Protein AF-A0A9E4XMX6-F1 (afdb_monomer)

Secondary structure (DSSP, 8-state):
--SHHHHHHHHHHHHHHHHTTTT--HHHHHHHHHHHHHHHHHHHHHHHHHHTTS---B-TTSBB--SS--TTEE--S-TTSPPEE---TT---HHHHHSPPPP-

Sequence (104 aa):
MAATVIFEGRSLAEGLAQNGKDRLDTEKARASLDRLYTIYKDISATADEVMQTRCPYKNAQSLCTAKFGCRNQFFTKDPTAPPACAGSDQIDYRDAWDAQPPTL

Radius of gyration: 26.39 Å; Cα contacts (8 Å, |Δi|>4): 57; chains: 1; bounding box: 74×46×48 Å

Foldseek 3Di:
DPPVVVVVVVVVVVVVVVVVVVDPPVVVVVVVVVVVCVVVVVVVVVCVVVVVQAQVDADPVQFGPDPDDHDQWADDPDPPDGTHGPDPPPDDCVCVVVDDDDDD

Solvent-accessible surface area (backbone atoms only — not comparable to full-atom values): 6460 Å² total; per-residue (Å²): 142,72,73,68,66,60,58,57,58,51,51,53,55,49,51,55,56,51,56,74,55,70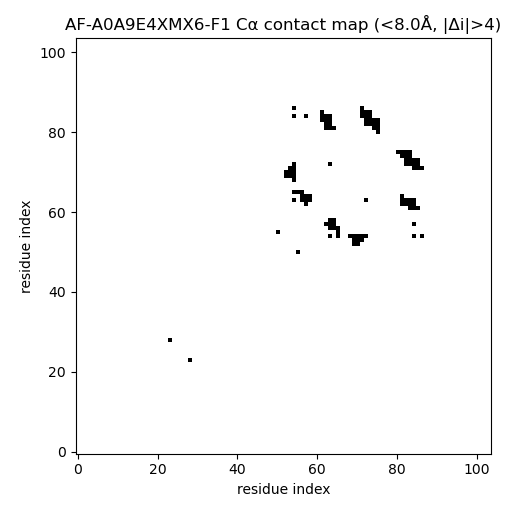,69,75,55,62,67,62,52,48,53,50,48,53,51,50,49,56,56,51,50,55,52,50,55,51,47,59,59,55,49,75,46,41,62,89,39,62,49,100,84,41,28,34,69,63,91,67,92,34,75,34,58,43,76,59,96,49,89,84,54,72,26,39,37,66,66,81,89,78,74,73,64,60,69,79,69,71,51,74,76,82,83,129

Structure (mmCIF, N/CA/C/O backbone):
data_AF-A0A9E4XMX6-F1
#
_entry.id   AF-A0A9E4XMX6-F1
#
loop_
_atom_site.group_PDB
_atom_site.id
_atom_site.type_symbol
_atom_site.label_atom_id
_atom_site.label_alt_id
_atom_site.label_comp_id
_atom_site.label_asym_id
_atom_site.label_entity_id
_atom_site.label_seq_id
_atom_site.pdbx_PDB_ins_code
_atom_site.Cartn_x
_atom_site.Cartn_y
_atom_site.Cartn_z
_atom_site.occupancy
_atom_site.B_iso_or_equiv
_atom_site.auth_seq_id
_atom_site.auth_comp_id
_atom_site.auth_asym_id
_atom_site.auth_atom_id
_atom_site.pdbx_PDB_model_num
ATOM 1 N N . MET A 1 1 ? 54.065 25.149 0.843 1.00 47.66 1 MET A N 1
ATOM 2 C CA . MET A 1 1 ? 53.748 23.726 0.572 1.00 47.66 1 MET A CA 1
ATOM 3 C C . MET A 1 1 ? 52.272 23.374 0.848 1.00 47.66 1 MET A C 1
ATOM 5 O O . MET A 1 1 ? 51.991 22.248 1.216 1.00 47.66 1 MET A O 1
ATOM 9 N N . ALA A 1 2 ? 51.307 24.288 0.648 1.00 51.41 2 ALA A N 1
ATOM 10 C CA . ALA A 1 2 ? 49.874 23.998 0.869 1.00 51.41 2 ALA A CA 1
ATOM 11 C C . ALA A 1 2 ? 49.026 23.997 -0.423 1.00 51.41 2 ALA A C 1
ATOM 13 O O . ALA A 1 2 ? 47.880 23.568 -0.403 1.00 51.41 2 ALA A O 1
ATOM 14 N N . ALA A 1 3 ? 49.581 24.449 -1.555 1.00 48.47 3 ALA A N 1
ATOM 15 C CA . ALA A 1 3 ? 48.842 24.582 -2.815 1.00 48.47 3 ALA A CA 1
ATOM 16 C C . ALA A 1 3 ? 48.791 23.289 -3.657 1.00 48.47 3 ALA A C 1
ATOM 18 O O . ALA A 1 3 ? 47.883 23.132 -4.466 1.00 48.47 3 ALA A O 1
ATOM 19 N N . THR A 1 4 ? 49.720 22.348 -3.454 1.00 47.91 4 THR A N 1
ATOM 20 C CA . THR A 1 4 ? 49.796 21.096 -4.234 1.00 47.91 4 THR A CA 1
ATOM 21 C C . THR A 1 4 ? 48.690 20.101 -3.857 1.00 47.91 4 THR A C 1
ATOM 23 O O . THR A 1 4 ? 48.127 19.451 -4.726 1.00 47.91 4 THR A O 1
ATOM 26 N N . VAL A 1 5 ? 48.279 20.058 -2.583 1.00 49.78 5 VAL A N 1
ATOM 27 C CA . VAL A 1 5 ? 47.290 19.080 -2.079 1.00 49.78 5 VAL A CA 1
ATOM 28 C C . VAL A 1 5 ? 45.860 19.369 -2.572 1.00 49.78 5 VAL A C 1
ATOM 30 O O . VAL A 1 5 ? 45.047 18.458 -2.704 1.00 49.78 5 VAL A O 1
ATOM 33 N N . ILE A 1 6 ? 45.544 20.629 -2.899 1.00 53.31 6 ILE A N 1
ATOM 34 C CA . ILE A 1 6 ? 44.202 21.030 -3.360 1.00 53.31 6 ILE A CA 1
ATOM 35 C C . ILE A 1 6 ? 43.955 20.600 -4.819 1.00 53.31 6 ILE A C 1
ATOM 37 O O . ILE A 1 6 ? 42.823 20.276 -5.178 1.00 53.31 6 ILE A O 1
ATOM 41 N N . PHE A 1 7 ? 44.997 20.554 -5.658 1.00 47.53 7 PHE A N 1
ATOM 42 C CA . PHE A 1 7 ? 44.864 20.190 -7.075 1.00 47.53 7 PHE A CA 1
ATOM 43 C C . PHE A 1 7 ? 44.650 18.677 -7.277 1.00 47.53 7 PHE A C 1
ATOM 45 O O . PHE A 1 7 ? 43.845 18.276 -8.116 1.00 47.53 7 PHE A O 1
ATOM 52 N N . GLU A 1 8 ? 45.285 17.833 -6.457 1.00 51.28 8 GLU A N 1
ATOM 53 C CA . GLU A 1 8 ? 45.122 16.369 -6.499 1.00 51.28 8 GLU A CA 1
ATOM 54 C C . GLU A 1 8 ? 43.775 15.891 -5.928 1.00 51.28 8 GLU A C 1
ATOM 56 O O . GLU A 1 8 ? 43.157 14.979 -6.476 1.00 51.28 8 GLU A O 1
ATOM 61 N N . GLY A 1 9 ? 43.261 16.546 -4.880 1.00 52.03 9 GLY A N 1
ATOM 62 C CA . GLY A 1 9 ? 41.964 16.200 -4.280 1.00 52.03 9 GLY A CA 1
ATOM 63 C C . GLY A 1 9 ? 40.752 16.515 -5.167 1.00 52.03 9 GLY A C 1
ATOM 64 O O . GLY A 1 9 ? 39.724 15.846 -5.069 1.00 52.03 9 GLY A O 1
ATOM 65 N N . ARG A 1 10 ? 40.868 17.499 -6.069 1.00 53.22 10 ARG A N 1
ATOM 66 C CA . ARG A 1 10 ? 39.804 17.863 -7.021 1.00 53.22 10 ARG A CA 1
ATOM 67 C C . ARG A 1 10 ? 39.727 16.883 -8.199 1.00 53.22 10 ARG A C 1
ATOM 69 O O . ARG A 1 10 ? 38.635 16.467 -8.570 1.00 53.22 10 ARG A O 1
ATOM 76 N N . SER A 1 11 ? 40.888 16.428 -8.671 1.00 57.88 11 SER A N 1
ATOM 77 C CA . SER A 1 11 ? 41.045 15.415 -9.725 1.00 57.88 11 SER A CA 1
ATOM 78 C C . SER A 1 11 ? 40.461 14.047 -9.337 1.00 57.88 11 SER A C 1
ATOM 80 O O . SER A 1 11 ? 39.800 13.398 -10.145 1.00 57.88 11 SER A O 1
ATOM 82 N N . LEU A 1 12 ? 40.617 13.622 -8.076 1.00 58.81 12 LEU A N 1
ATOM 83 C CA . LEU A 1 12 ? 40.056 12.351 -7.593 1.00 58.81 12 LEU A CA 1
ATOM 84 C C . LEU A 1 12 ? 38.524 12.387 -7.451 1.00 58.81 12 LEU A C 1
ATOM 86 O O . LEU A 1 12 ? 37.857 11.410 -7.785 1.00 58.81 12 LEU A O 1
ATOM 90 N N . ALA A 1 13 ? 37.951 13.504 -6.991 1.00 57.72 13 ALA A N 1
ATOM 91 C CA . ALA A 1 13 ? 36.498 13.669 -6.888 1.00 57.72 13 ALA A CA 1
ATOM 92 C C . ALA A 1 13 ? 35.823 13.774 -8.269 1.00 57.72 13 ALA A C 1
ATOM 94 O O . ALA A 1 13 ? 34.755 13.199 -8.480 1.00 57.72 13 ALA A O 1
ATOM 95 N N . GLU A 1 14 ? 36.467 14.453 -9.222 1.00 57.88 14 GLU A N 1
ATOM 96 C CA . GLU A 1 14 ? 36.034 14.505 -10.622 1.00 57.88 14 GLU A CA 1
ATOM 97 C C . GLU A 1 14 ? 36.154 13.114 -11.273 1.00 57.88 14 GLU A C 1
ATOM 99 O O . GLU A 1 14 ? 35.178 12.624 -11.839 1.00 57.88 14 GLU A O 1
ATOM 104 N N . GLY A 1 15 ? 37.260 12.394 -11.049 1.00 56.00 15 GLY A N 1
ATOM 105 C CA . GLY A 1 15 ? 37.468 11.025 -11.532 1.00 56.00 15 GLY A CA 1
ATOM 106 C C . GLY A 1 15 ? 36.449 10.003 -11.013 1.00 56.00 15 GLY A C 1
ATOM 107 O O . GLY A 1 15 ? 35.983 9.166 -11.784 1.00 56.00 15 GLY A O 1
ATOM 108 N N . LEU A 1 16 ? 36.031 10.085 -9.743 1.00 58.94 16 LEU A N 1
ATOM 109 C CA . LEU A 1 16 ? 34.974 9.226 -9.183 1.00 58.94 16 LEU A CA 1
ATOM 110 C C . LEU A 1 16 ? 33.583 9.564 -9.749 1.00 58.94 16 LEU A C 1
ATOM 112 O O . LEU A 1 16 ? 32.788 8.660 -10.010 1.00 58.94 16 LEU A O 1
ATOM 116 N N . ALA A 1 17 ? 33.298 10.847 -9.992 1.00 54.84 17 ALA A N 1
ATOM 117 C CA . ALA A 1 17 ? 32.053 11.291 -10.619 1.00 54.84 17 ALA A CA 1
ATOM 118 C C . ALA A 1 17 ? 31.989 10.951 -12.120 1.00 54.84 17 ALA A C 1
ATOM 120 O O . ALA A 1 17 ? 30.908 10.669 -12.637 1.00 54.84 17 ALA A O 1
ATOM 121 N N . GLN A 1 18 ? 33.130 10.941 -12.818 1.00 55.16 18 GLN A N 1
ATOM 122 C CA . GLN A 1 18 ? 33.233 10.462 -14.196 1.00 55.16 18 GLN A CA 1
ATOM 123 C C . GLN A 1 18 ? 33.071 8.934 -14.288 1.00 55.16 18 GLN A C 1
ATOM 125 O O . GLN A 1 18 ? 32.380 8.469 -15.191 1.00 55.16 18 GLN A O 1
ATOM 130 N N . ASN A 1 19 ? 33.598 8.162 -13.330 1.00 53.53 19 ASN A N 1
ATOM 131 C CA . ASN A 1 19 ? 33.498 6.693 -13.324 1.00 53.53 19 ASN A CA 1
ATOM 132 C C . ASN A 1 19 ? 32.058 6.190 -13.082 1.00 53.53 19 ASN A C 1
ATOM 134 O O . ASN A 1 19 ? 31.644 5.181 -13.638 1.00 53.53 19 ASN A O 1
ATOM 138 N N . GLY A 1 20 ? 31.248 6.928 -12.311 1.00 54.88 20 GLY A N 1
ATOM 139 C CA . GLY A 1 20 ? 29.811 6.643 -12.154 1.00 54.88 20 GLY A CA 1
ATOM 140 C C . GLY A 1 20 ? 28.947 7.049 -13.358 1.00 54.88 20 GLY A C 1
ATOM 141 O O . GLY A 1 20 ? 27.769 6.695 -13.423 1.00 54.88 20 GLY A O 1
ATOM 142 N N . LYS A 1 21 ? 29.516 7.809 -14.303 1.00 53.12 21 LYS A N 1
ATOM 143 C CA . LYS A 1 21 ? 28.849 8.298 -15.519 1.00 53.12 21 LYS A CA 1
ATOM 144 C C . LYS A 1 21 ? 29.153 7.445 -16.755 1.00 53.12 21 LYS A C 1
ATOM 146 O O . LYS A 1 21 ? 28.453 7.589 -17.757 1.00 53.12 21 LYS A O 1
ATOM 151 N N . ASP A 1 22 ? 30.131 6.547 -16.672 1.00 58.75 22 ASP A N 1
ATOM 152 C CA . ASP A 1 22 ? 30.350 5.459 -17.626 1.00 58.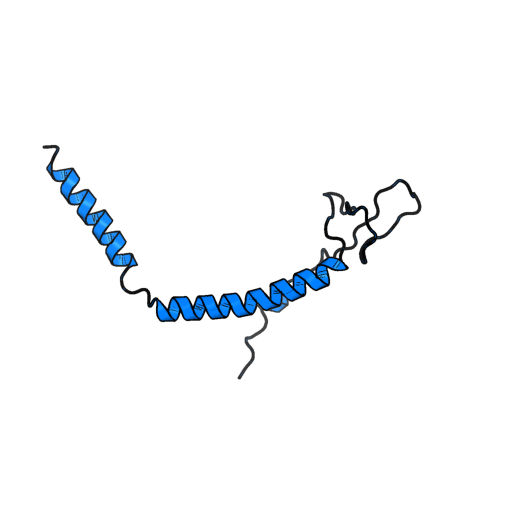75 22 ASP A CA 1
ATOM 153 C C . ASP A 1 22 ? 29.377 4.311 -17.300 1.00 58.75 22 ASP A C 1
ATOM 155 O O . ASP A 1 22 ? 29.566 3.573 -16.345 1.00 58.75 22 ASP A O 1
ATOM 159 N N . ARG A 1 23 ? 28.264 4.040 -17.978 1.00 65.56 23 ARG A N 1
ATOM 160 C CA . ARG A 1 23 ? 27.514 4.658 -19.072 1.00 65.56 23 ARG A CA 1
ATOM 161 C C . ARG A 1 23 ? 26.050 4.366 -18.724 1.00 65.56 23 ARG A C 1
ATOM 163 O O . ARG A 1 23 ? 25.533 3.321 -19.124 1.00 65.56 23 ARG A O 1
ATOM 170 N N . LEU A 1 24 ? 25.394 5.202 -17.915 1.00 77.50 24 LEU A N 1
ATOM 171 C CA . LEU A 1 24 ? 23.963 5.006 -17.661 1.00 77.50 24 LEU A CA 1
ATOM 172 C C . LEU A 1 24 ? 23.228 5.224 -18.986 1.00 77.50 24 LEU A C 1
ATOM 174 O O . LEU A 1 24 ? 23.175 6.337 -19.504 1.00 77.50 24 LEU A O 1
ATOM 178 N N . ASP A 1 25 ? 22.704 4.145 -19.553 1.00 88.56 25 ASP A N 1
ATOM 179 C CA . ASP A 1 25 ? 21.844 4.205 -20.727 1.00 88.56 25 ASP A CA 1
ATOM 180 C C . ASP A 1 25 ? 20.506 4.808 -20.290 1.00 88.56 25 ASP A C 1
ATOM 182 O O . ASP A 1 25 ? 19.640 4.121 -19.745 1.00 88.56 25 ASP A O 1
ATOM 186 N N . THR A 1 26 ? 20.384 6.125 -20.455 1.00 90.94 26 THR A N 1
ATOM 187 C CA . THR A 1 26 ? 19.232 6.909 -20.001 1.00 90.94 26 THR A CA 1
ATOM 188 C C . THR A 1 26 ? 17.921 6.394 -20.585 1.00 90.94 26 THR A C 1
ATOM 190 O O . THR A 1 26 ? 16.912 6.390 -19.884 1.00 90.94 26 THR A O 1
ATOM 193 N N . GLU A 1 27 ? 17.929 5.903 -21.826 1.00 93.06 27 GLU A N 1
ATOM 194 C CA . GLU A 1 27 ? 16.731 5.362 -22.470 1.00 93.06 27 GLU A CA 1
ATOM 195 C C . GLU A 1 27 ? 16.332 4.019 -21.854 1.00 93.06 27 GLU A C 1
ATOM 197 O O . GLU A 1 27 ? 15.165 3.817 -21.518 1.00 93.06 27 GLU A O 1
ATOM 202 N N . LYS A 1 28 ? 17.291 3.122 -21.592 1.00 92.88 28 LYS A N 1
ATOM 203 C CA . LYS A 1 28 ? 17.005 1.878 -20.851 1.00 92.88 28 LYS A CA 1
ATOM 204 C C . LYS A 1 28 ? 16.563 2.139 -19.415 1.00 92.88 28 LYS A C 1
ATOM 206 O O . LYS A 1 28 ? 15.675 1.445 -18.914 1.00 92.88 28 LYS A O 1
ATOM 211 N N . ALA A 1 29 ? 17.164 3.122 -18.748 1.00 94.12 29 ALA A N 1
ATOM 212 C CA . ALA A 1 29 ? 16.776 3.515 -17.399 1.00 94.12 29 ALA A CA 1
ATOM 213 C C . ALA A 1 29 ? 15.340 4.056 -17.390 1.00 94.12 29 ALA A C 1
ATOM 215 O O . ALA A 1 29 ? 14.525 3.617 -16.579 1.00 94.12 29 ALA A O 1
ATOM 216 N N . ARG A 1 30 ? 15.001 4.929 -18.345 1.00 95.81 30 ARG A N 1
ATOM 217 C CA . ARG A 1 30 ? 13.647 5.458 -18.523 1.00 95.81 30 ARG A CA 1
ATOM 218 C C . ARG A 1 30 ? 12.640 4.350 -18.808 1.00 95.81 30 ARG A C 1
ATOM 220 O O . ARG A 1 30 ? 11.649 4.257 -18.097 1.00 95.81 30 ARG A O 1
ATOM 227 N N . ALA A 1 31 ? 12.931 3.459 -19.753 1.00 96.19 31 ALA A N 1
ATOM 228 C CA . ALA A 1 31 ? 12.069 2.318 -20.058 1.00 96.19 31 ALA A CA 1
ATOM 229 C C . ALA A 1 31 ? 11.844 1.409 -18.834 1.00 96.19 31 ALA A C 1
ATOM 231 O O . ALA A 1 31 ? 10.742 0.903 -18.620 1.00 96.19 31 ALA A O 1
ATOM 232 N N . SER A 1 32 ? 12.872 1.222 -17.998 1.00 95.00 32 SER A N 1
ATOM 233 C CA . SER A 1 32 ? 12.751 0.447 -16.757 1.00 95.00 32 SER A CA 1
ATOM 234 C C . SER A 1 32 ? 11.856 1.149 -15.734 1.00 95.00 32 SER A C 1
ATOM 236 O O . SER A 1 32 ? 11.010 0.502 -15.117 1.00 95.00 32 SER A O 1
ATOM 238 N N . LEU A 1 33 ? 12.002 2.468 -15.579 1.00 97.06 33 LEU A N 1
ATOM 239 C CA . LEU A 1 33 ? 11.153 3.272 -14.701 1.00 97.06 33 LEU A CA 1
ATOM 240 C C . LEU A 1 33 ? 9.703 3.322 -15.193 1.00 97.06 33 LEU A C 1
ATOM 242 O O . LEU A 1 33 ? 8.801 3.176 -14.377 1.00 97.06 33 LEU A O 1
ATOM 246 N N . ASP A 1 34 ? 9.467 3.444 -16.500 1.00 9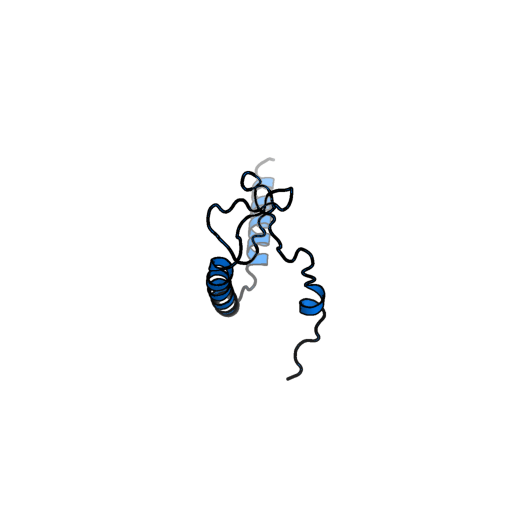7.25 34 ASP A N 1
ATOM 247 C CA . ASP A 1 34 ? 8.121 3.428 -17.087 1.00 97.25 34 ASP A CA 1
ATOM 248 C C . ASP A 1 34 ? 7.436 2.068 -16.867 1.00 97.25 34 ASP A C 1
ATOM 250 O O . ASP A 1 34 ? 6.247 1.996 -16.531 1.00 97.25 34 ASP A O 1
ATOM 254 N N . ARG A 1 35 ? 8.196 0.968 -16.974 1.00 95.88 35 ARG A N 1
ATOM 255 C CA . ARG A 1 35 ? 7.706 -0.376 -16.641 1.00 95.88 35 ARG A CA 1
ATOM 256 C C . ARG A 1 35 ? 7.354 -0.497 -15.159 1.00 95.88 35 ARG A C 1
ATOM 258 O O . ARG A 1 35 ? 6.284 -1.009 -14.837 1.00 95.88 35 ARG A O 1
ATOM 265 N N . LEU A 1 36 ? 8.228 -0.027 -14.265 1.00 96.19 36 LEU A N 1
ATOM 266 C CA . LEU A 1 36 ? 7.953 -0.012 -12.826 1.00 96.19 36 LEU A CA 1
ATOM 267 C C . LEU A 1 36 ? 6.718 0.833 -12.516 1.00 96.19 36 LEU A C 1
ATOM 269 O O . LEU A 1 36 ? 5.824 0.362 -11.823 1.00 96.19 36 LEU A O 1
ATOM 273 N N . TYR A 1 37 ? 6.626 2.036 -13.077 1.00 96.81 37 TYR A N 1
ATOM 274 C CA . TYR A 1 37 ? 5.475 2.915 -12.911 1.00 96.81 37 TYR A CA 1
ATOM 275 C C . TYR A 1 37 ? 4.176 2.217 -13.314 1.00 96.81 37 TYR A C 1
ATOM 277 O O . TYR A 1 37 ? 3.211 2.255 -12.559 1.00 96.81 37 TYR A O 1
ATOM 285 N N . THR A 1 38 ? 4.166 1.530 -14.457 1.00 94.00 38 THR A N 1
ATOM 286 C CA . THR A 1 38 ? 2.987 0.794 -14.931 1.00 94.00 38 THR A CA 1
ATOM 287 C C . THR A 1 38 ? 2.551 -0.279 -13.930 1.00 94.00 38 THR A C 1
ATOM 289 O O . THR A 1 38 ? 1.382 -0.328 -13.563 1.00 94.00 38 THR A O 1
ATOM 292 N N . ILE A 1 39 ? 3.492 -1.083 -13.420 1.00 91.50 39 ILE A N 1
ATOM 293 C CA . ILE A 1 39 ? 3.206 -2.120 -12.414 1.00 91.50 39 ILE A CA 1
ATOM 294 C C . ILE A 1 39 ? 2.656 -1.492 -11.127 1.00 91.50 39 ILE A C 1
ATOM 296 O O . ILE A 1 39 ? 1.625 -1.915 -10.608 1.00 91.50 39 ILE A O 1
ATOM 300 N N . TYR A 1 40 ? 3.332 -0.467 -10.610 1.00 95.56 40 TYR A N 1
ATOM 301 C CA . TYR A 1 40 ? 2.948 0.164 -9.349 1.00 95.56 40 TYR A CA 1
ATOM 302 C C . TYR A 1 40 ? 1.633 0.936 -9.446 1.00 95.56 40 TYR A C 1
ATOM 304 O O . TYR A 1 40 ? 0.903 0.980 -8.460 1.00 95.56 4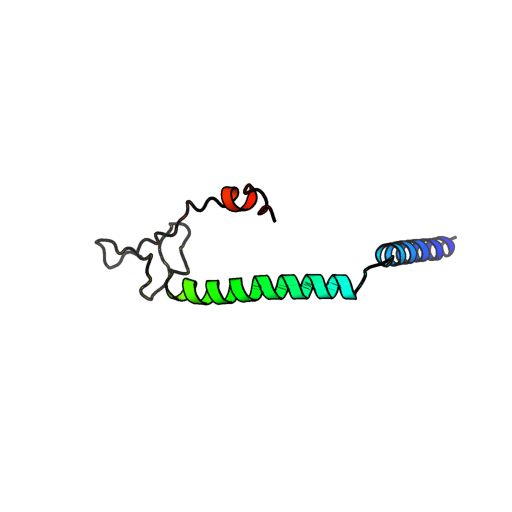0 TYR A O 1
ATOM 312 N N . LYS A 1 41 ? 1.305 1.503 -10.611 1.00 96.38 41 LYS A N 1
ATOM 313 C CA . LYS A 1 41 ? 0.052 2.227 -10.849 1.00 96.38 41 LYS A CA 1
ATOM 314 C C . LYS A 1 41 ? -1.170 1.330 -10.645 1.00 96.38 41 LYS A C 1
ATOM 316 O O . LYS A 1 41 ? -2.112 1.724 -9.957 1.00 96.38 41 LYS A O 1
ATOM 321 N N . ASP A 1 42 ? -1.153 0.130 -11.214 1.00 90.38 42 ASP A N 1
ATOM 322 C CA . ASP A 1 42 ? -2.286 -0.795 -11.105 1.00 90.38 42 ASP A CA 1
ATOM 323 C C . ASP A 1 42 ? -2.390 -1.376 -9.685 1.00 90.38 42 ASP A C 1
ATOM 325 O O . ASP A 1 42 ? -3.488 -1.495 -9.130 1.00 90.38 42 ASP A O 1
ATOM 329 N N . ILE A 1 43 ? -1.240 -1.647 -9.050 1.00 92.94 43 ILE A N 1
ATOM 330 C CA . ILE A 1 43 ? -1.175 -2.040 -7.635 1.00 92.94 43 ILE A CA 1
ATOM 331 C C . ILE A 1 43 ? -1.768 -0.943 -6.745 1.00 92.94 43 ILE A C 1
ATOM 333 O O . ILE A 1 43 ? -2.584 -1.251 -5.878 1.00 92.94 43 ILE A O 1
ATOM 337 N N . SER A 1 44 ? -1.398 0.326 -6.952 1.00 94.44 44 SER A N 1
ATOM 338 C CA . SER A 1 44 ? -1.899 1.433 -6.132 1.00 94.44 44 SER A CA 1
ATOM 339 C C . SER A 1 44 ? -3.399 1.638 -6.307 1.00 94.44 44 SER A C 1
ATOM 341 O O . SER A 1 44 ? -4.102 1.778 -5.314 1.00 94.44 44 SER A O 1
ATOM 343 N N . ALA A 1 45 ? -3.906 1.572 -7.543 1.00 93.25 45 ALA A N 1
ATOM 344 C CA . ALA A 1 45 ? -5.339 1.706 -7.803 1.00 93.25 45 ALA A CA 1
ATOM 345 C C . ALA A 1 45 ? -6.148 0.589 -7.118 1.00 93.25 45 ALA A C 1
ATOM 347 O O . ALA A 1 45 ? -7.160 0.851 -6.472 1.00 93.25 45 ALA A O 1
ATOM 348 N N . THR A 1 46 ? -5.659 -0.652 -7.196 1.00 90.38 46 THR A N 1
ATOM 349 C CA . THR A 1 46 ? -6.290 -1.802 -6.530 1.00 90.38 46 THR A CA 1
ATOM 350 C C . THR A 1 46 ? -6.233 -1.669 -5.007 1.00 90.38 46 THR A C 1
ATOM 352 O O . THR A 1 46 ? -7.203 -1.972 -4.312 1.00 90.38 46 THR A O 1
ATOM 355 N N . ALA A 1 47 ? -5.100 -1.213 -4.464 1.00 88.38 47 ALA A N 1
ATOM 356 C CA . ALA A 1 47 ? -4.958 -0.976 -3.035 1.00 88.38 47 ALA A CA 1
ATOM 357 C C . ALA A 1 47 ? -5.956 0.088 -2.554 1.00 88.38 47 ALA A C 1
ATOM 359 O O . ALA A 1 47 ? -6.649 -0.153 -1.568 1.00 88.38 47 ALA A O 1
ATOM 360 N N . ASP A 1 48 ? -6.098 1.204 -3.273 1.00 87.38 48 ASP A N 1
ATOM 361 C CA . ASP A 1 48 ? -7.051 2.267 -2.937 1.00 87.38 48 ASP A CA 1
ATOM 362 C C . ASP A 1 48 ? -8.500 1.763 -2.912 1.00 87.38 48 ASP A C 1
ATOM 364 O O . ASP A 1 48 ? -9.263 2.113 -2.010 1.00 87.38 48 ASP A O 1
ATOM 368 N N . GLU A 1 49 ? -8.890 0.905 -3.856 1.00 87.94 49 GLU A N 1
ATOM 369 C CA . GLU A 1 49 ? -10.219 0.287 -3.871 1.00 87.94 49 GLU A CA 1
ATOM 370 C C . GLU A 1 49 ? -10.427 -0.645 -2.667 1.00 87.94 49 GLU A C 1
ATOM 372 O O . GLU A 1 49 ? -11.389 -0.509 -1.907 1.00 87.94 49 GLU A O 1
ATOM 377 N N . VAL A 1 50 ? -9.497 -1.574 -2.435 1.00 82.75 50 VAL A N 1
ATOM 378 C CA . VAL A 1 50 ? -9.620 -2.570 -1.360 1.00 82.75 50 VAL A CA 1
ATOM 379 C C . VAL A 1 50 ? -9.608 -1.908 0.022 1.00 82.75 50 VAL A C 1
ATOM 381 O O . VAL A 1 50 ? -10.352 -2.332 0.918 1.00 82.75 50 VAL A O 1
ATOM 384 N N . MET A 1 51 ? -8.802 -0.859 0.209 1.00 79.00 51 MET A N 1
ATOM 385 C CA . MET A 1 51 ? -8.670 -0.151 1.486 1.00 79.00 51 MET A CA 1
ATOM 386 C C . MET A 1 51 ? -9.926 0.628 1.887 1.00 79.00 51 MET A C 1
ATOM 388 O O . MET A 1 51 ? -10.112 0.858 3.078 1.00 79.00 51 MET A O 1
ATOM 392 N N . GLN A 1 52 ? -10.839 0.943 0.960 1.00 78.00 52 GLN A N 1
ATOM 393 C CA . GLN A 1 52 ? -12.140 1.541 1.307 1.00 78.00 52 GLN A CA 1
ATOM 394 C C . GLN A 1 52 ? -12.996 0.619 2.183 1.00 78.00 52 GLN A C 1
ATOM 396 O O . GLN A 1 52 ? -13.831 1.081 2.957 1.00 78.00 52 GLN A O 1
ATOM 401 N N . THR A 1 53 ? -12.795 -0.696 2.068 1.00 75.75 53 THR A N 1
ATOM 402 C CA . THR A 1 53 ? -13.589 -1.696 2.797 1.00 75.75 53 THR A CA 1
ATOM 403 C C . THR A 1 53 ? -12.870 -2.254 4.023 1.00 75.75 53 THR A C 1
ATOM 405 O O . THR A 1 53 ? -13.514 -2.748 4.954 1.00 75.75 53 THR A O 1
ATOM 408 N N . ARG A 1 54 ? -11.534 -2.189 4.047 1.00 73.38 54 ARG A N 1
ATOM 409 C CA . ARG A 1 54 ? -10.714 -2.657 5.170 1.00 73.38 54 ARG A CA 1
ATOM 410 C C . ARG A 1 54 ? -10.635 -1.585 6.249 1.00 73.38 54 ARG A C 1
ATOM 412 O O . ARG A 1 54 ? -10.696 -0.401 5.965 1.00 73.38 54 ARG A O 1
ATOM 419 N N . CYS A 1 55 ? -10.489 -2.004 7.502 1.00 73.62 55 CYS A N 1
ATOM 420 C CA . CYS A 1 55 ? -10.233 -1.075 8.597 1.00 73.62 55 CYS A CA 1
ATOM 421 C C . CYS A 1 55 ? -8.794 -0.559 8.478 1.00 73.62 55 CYS A C 1
ATOM 423 O O . CYS A 1 55 ? -7.875 -1.361 8.652 1.00 73.62 55 CYS A O 1
ATOM 425 N N . PRO A 1 56 ? -8.566 0.734 8.182 1.00 67.94 56 PRO A N 1
ATOM 426 C CA . PRO A 1 56 ? -7.230 1.205 7.821 1.00 67.94 56 PRO A CA 1
ATOM 427 C C . PRO A 1 56 ? -6.274 1.286 9.016 1.00 67.94 56 PRO A C 1
ATOM 429 O O . PRO A 1 56 ? -5.062 1.355 8.829 1.00 67.94 56 PRO A O 1
ATOM 432 N N . TYR A 1 57 ? -6.793 1.264 10.247 1.00 72.31 57 TYR A N 1
ATOM 433 C CA . TYR A 1 57 ? -6.005 1.601 11.425 1.00 72.31 57 TYR A CA 1
ATOM 434 C C . TYR A 1 57 ? -6.298 0.676 12.610 1.00 72.31 57 TYR A C 1
ATOM 436 O O . TYR A 1 57 ? -7.434 0.609 13.093 1.00 72.31 57 TYR A O 1
ATOM 444 N N . LYS A 1 58 ? -5.242 0.010 13.103 1.00 84.56 58 LYS A N 1
ATOM 445 C CA . LYS A 1 58 ? -5.202 -0.686 14.396 1.00 84.56 58 LYS A CA 1
ATOM 446 C C . LYS A 1 58 ? -4.209 0.006 15.332 1.00 84.56 58 LYS A C 1
ATOM 448 O O . LYS A 1 58 ? -3.176 0.492 14.874 1.00 84.56 58 LYS A O 1
ATOM 453 N N . ASN A 1 59 ? -4.505 0.059 16.627 1.00 85.38 59 ASN A N 1
ATOM 454 C CA . ASN A 1 59 ? -3.534 0.487 17.636 1.00 85.38 59 ASN A CA 1
ATOM 455 C C . ASN A 1 59 ? -2.606 -0.676 18.052 1.00 85.38 59 ASN A C 1
ATOM 457 O O . ASN A 1 59 ? -2.727 -1.795 17.549 1.00 85.38 59 ASN A O 1
ATOM 461 N N . ALA A 1 60 ? -1.684 -0.422 18.985 1.00 86.38 60 ALA A N 1
ATOM 462 C CA . ALA A 1 60 ? -0.722 -1.421 19.467 1.00 86.38 60 ALA A CA 1
ATOM 463 C C . ALA A 1 60 ? -1.381 -2.657 20.114 1.00 86.38 60 ALA A C 1
ATOM 465 O O . ALA A 1 60 ? -0.772 -3.719 20.182 1.00 86.38 60 ALA A O 1
ATOM 466 N N . GLN A 1 61 ? -2.631 -2.534 20.563 1.00 87.50 61 GLN A N 1
ATOM 467 C CA . GLN A 1 61 ? -3.440 -3.604 21.143 1.00 87.50 61 GLN A CA 1
ATOM 468 C C . GLN A 1 61 ? -4.329 -4.310 20.102 1.00 87.50 61 GLN A C 1
ATOM 470 O O . GLN A 1 61 ? -5.209 -5.082 20.471 1.00 87.50 61 GLN A O 1
ATOM 475 N N . SER A 1 62 ? -4.126 -4.055 18.805 1.00 85.31 62 SER A N 1
ATOM 476 C CA . SER A 1 62 ? -4.945 -4.584 17.702 1.00 85.31 62 SER A CA 1
ATOM 477 C C . SER A 1 62 ? -6.423 -4.168 17.745 1.00 85.31 62 SER A C 1
ATOM 479 O O . SER A 1 62 ? -7.297 -4.841 17.195 1.00 85.31 62 SER A O 1
ATOM 481 N N . LEU A 1 63 ? -6.715 -3.022 18.364 1.00 87.69 63 LEU A N 1
ATOM 482 C CA . LEU A 1 63 ? -8.046 -2.420 18.384 1.00 87.69 63 LEU A CA 1
ATOM 483 C C . LEU A 1 63 ? -8.184 -1.431 17.228 1.00 87.69 63 LEU A C 1
ATOM 485 O O . LEU A 1 63 ? -7.261 -0.662 16.947 1.00 87.69 63 LEU A O 1
ATOM 489 N N . CYS A 1 64 ? -9.338 -1.433 16.569 1.00 87.12 64 CYS A N 1
ATOM 490 C CA . CYS A 1 64 ? -9.630 -0.493 15.498 1.00 87.12 64 CYS A CA 1
ATOM 491 C C . CYS A 1 64 ? -9.719 0.935 16.034 1.00 87.12 64 CYS A C 1
ATOM 493 O O . CYS A 1 64 ? -10.413 1.197 17.015 1.00 87.12 64 CYS A O 1
ATOM 495 N N . THR A 1 65 ? -9.082 1.877 15.340 1.00 85.38 65 THR A N 1
ATOM 496 C CA . THR A 1 65 ? -9.184 3.312 15.663 1.00 85.38 65 THR A CA 1
ATOM 497 C C . THR A 1 65 ? -10.086 4.080 14.694 1.00 85.38 65 THR A C 1
ATOM 499 O O . THR A 1 65 ? -10.385 5.254 14.921 1.00 85.38 65 THR A O 1
ATOM 502 N N . ALA A 1 66 ? -10.555 3.428 13.625 1.00 80.12 66 ALA A N 1
ATOM 503 C CA . ALA A 1 66 ? -11.524 4.003 12.701 1.00 80.12 66 ALA A CA 1
ATOM 504 C C . ALA A 1 66 ? -12.877 4.235 13.399 1.00 80.12 66 ALA A C 1
ATOM 506 O O . ALA A 1 66 ? -13.412 3.342 14.054 1.00 80.12 66 ALA A O 1
ATOM 507 N N . LYS A 1 67 ? -13.436 5.443 13.235 1.00 77.38 67 LYS A N 1
ATOM 508 C CA . LYS A 1 67 ? -14.757 5.817 13.777 1.00 77.38 67 LYS A CA 1
ATOM 509 C C . LYS A 1 67 ? -15.928 5.328 12.916 1.00 77.38 67 LYS A C 1
ATOM 511 O O . LYS A 1 67 ? -17.058 5.310 13.390 1.00 77.38 67 LYS A O 1
ATOM 516 N N . PHE A 1 68 ? -15.669 4.985 11.657 1.00 81.06 68 PHE A N 1
ATOM 517 C CA . PHE A 1 68 ? -16.656 4.437 10.728 1.00 81.06 68 PHE A CA 1
ATOM 518 C C . PHE A 1 68 ? -16.616 2.901 10.732 1.00 81.06 68 PHE A C 1
ATOM 520 O O . PHE A 1 68 ? -15.608 2.307 11.114 1.00 81.06 68 PHE A O 1
ATOM 527 N N . GLY A 1 69 ? -17.714 2.277 10.295 1.00 78.81 69 GLY A N 1
ATOM 528 C CA . GLY A 1 69 ? -17.824 0.823 10.163 1.00 78.81 69 GLY A CA 1
ATOM 529 C C . GLY A 1 69 ? -16.968 0.278 9.018 1.00 78.81 69 GLY A C 1
ATOM 530 O O . GLY A 1 69 ? -17.002 0.821 7.917 1.00 78.81 69 GLY A O 1
ATOM 531 N N . CYS A 1 70 ? -16.227 -0.803 9.254 1.00 80.75 70 CYS A N 1
ATOM 532 C CA . CYS A 1 70 ? -15.375 -1.442 8.245 1.00 80.75 70 CYS A CA 1
ATOM 533 C C . CYS A 1 70 ? -15.402 -2.972 8.361 1.00 80.75 70 CYS A C 1
ATOM 535 O O . CYS A 1 70 ? -15.743 -3.529 9.403 1.00 80.75 70 CYS A O 1
ATOM 537 N N . ARG A 1 71 ? -15.039 -3.674 7.279 1.00 80.62 71 ARG A N 1
ATOM 538 C CA . ARG 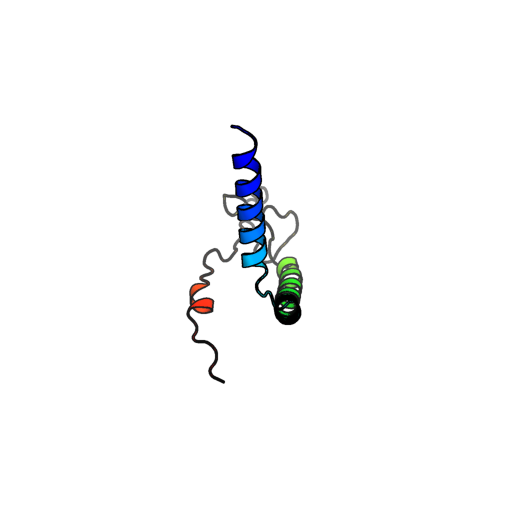A 1 71 ? -15.248 -5.127 7.126 1.00 80.62 71 ARG A CA 1
ATOM 539 C C . ARG A 1 71 ? -14.571 -5.984 8.198 1.00 80.62 71 ARG A C 1
ATOM 541 O O . ARG A 1 71 ? -15.076 -7.049 8.532 1.00 80.62 71 ARG A O 1
ATOM 548 N N . ASN A 1 72 ? -13.437 -5.529 8.721 1.00 81.50 72 ASN A N 1
ATOM 549 C CA . ASN A 1 72 ? -12.625 -6.287 9.674 1.00 81.50 72 ASN A CA 1
ATOM 550 C C . ASN A 1 72 ? -12.815 -5.806 11.125 1.00 81.50 72 ASN A C 1
ATOM 552 O O . ASN A 1 72 ? -11.974 -6.092 11.978 1.00 81.50 72 ASN A O 1
ATOM 556 N N . GLN A 1 73 ? -13.885 -5.053 11.397 1.00 85.44 73 GLN A N 1
ATOM 557 C CA . GLN A 1 73 ? -14.214 -4.528 12.717 1.00 85.44 73 GLN A CA 1
ATOM 558 C C . GLN A 1 73 ? -15.144 -5.489 13.456 1.00 85.44 73 GLN A C 1
ATOM 560 O O . GLN A 1 73 ? -16.234 -5.802 12.981 1.00 85.44 73 GLN A O 1
ATOM 565 N N . PHE A 1 74 ? -14.730 -5.923 14.643 1.00 86.88 74 PHE A N 1
ATOM 566 C CA . PHE A 1 74 ? -15.486 -6.843 15.486 1.00 86.88 74 PHE A CA 1
ATOM 567 C C . PHE A 1 74 ? -15.836 -6.159 16.803 1.00 86.88 74 PHE A C 1
ATOM 569 O O . PHE A 1 74 ? -14.972 -5.908 17.646 1.00 86.88 74 PHE A O 1
ATOM 576 N N . PHE A 1 75 ? -17.116 -5.833 16.970 1.00 86.12 75 PHE A N 1
ATOM 577 C CA . PHE A 1 75 ? -17.624 -5.217 18.192 1.00 86.12 75 PHE A CA 1
ATOM 578 C C . PHE A 1 75 ? -17.700 -6.237 19.326 1.00 86.12 75 PHE A C 1
ATOM 580 O O . PHE A 1 75 ? -18.086 -7.391 19.130 1.00 86.12 75 PHE A O 1
ATOM 587 N N . THR A 1 76 ? -17.324 -5.798 20.525 1.00 82.62 76 THR A N 1
ATOM 588 C CA . THR A 1 76 ? -17.474 -6.604 21.739 1.00 82.62 76 THR A CA 1
ATOM 589 C C . THR A 1 76 ? -18.869 -6.411 22.340 1.00 82.62 76 THR A C 1
ATOM 591 O O . THR A 1 76 ? 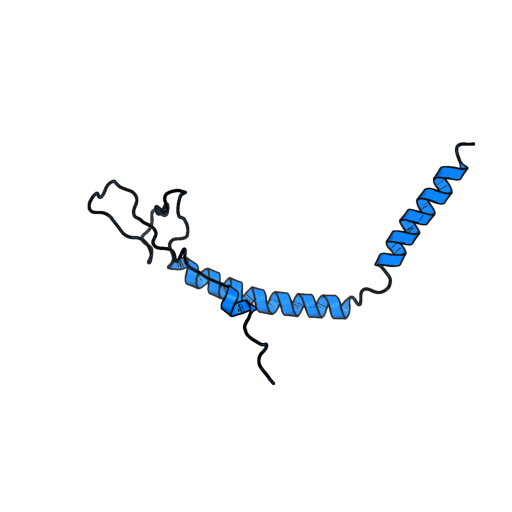-19.663 -5.606 21.855 1.00 82.62 76 THR A O 1
ATOM 594 N N . LYS A 1 77 ? -19.180 -7.145 23.416 1.00 85.62 77 LYS A N 1
ATOM 595 C CA . LYS A 1 77 ? -20.434 -6.958 24.164 1.00 85.62 77 LYS A CA 1
ATOM 596 C C . LYS A 1 77 ? -20.505 -5.607 24.884 1.00 85.62 77 LYS A C 1
ATOM 598 O O . LYS A 1 77 ? -21.601 -5.180 25.228 1.00 85.62 77 LYS A O 1
ATOM 603 N N . ASP A 1 78 ? -19.362 -4.967 25.125 1.00 87.00 78 ASP A N 1
ATOM 604 C CA . ASP A 1 78 ? -19.292 -3.624 25.687 1.00 87.00 78 ASP A CA 1
ATOM 605 C C . ASP A 1 78 ? -19.335 -2.586 24.548 1.00 87.00 78 ASP A C 1
ATOM 607 O O . ASP A 1 78 ? -18.382 -2.505 23.766 1.00 87.00 78 ASP A O 1
ATOM 611 N N . PRO A 1 79 ? -20.414 -1.789 24.433 1.00 80.94 79 PRO A N 1
ATOM 612 C CA . PRO A 1 79 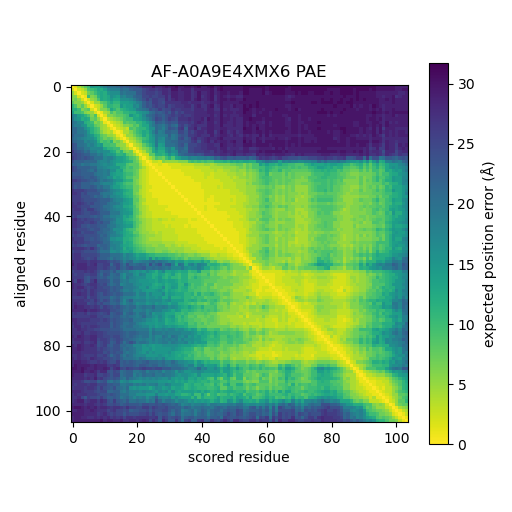? -20.552 -0.773 23.390 1.00 80.94 79 PRO A CA 1
ATOM 613 C C . PRO A 1 79 ? -19.612 0.427 23.583 1.00 80.94 79 PRO A C 1
ATOM 615 O O . PRO A 1 79 ? -19.492 1.253 22.681 1.00 80.94 79 PRO A O 1
ATOM 618 N N . THR A 1 80 ? -18.964 0.549 24.744 1.00 84.00 80 THR A N 1
ATOM 619 C CA . THR A 1 80 ? -17.994 1.614 25.036 1.00 84.00 80 THR A CA 1
ATOM 620 C C . THR A 1 80 ? -16.560 1.210 24.703 1.00 84.00 80 THR A C 1
ATOM 622 O O . THR A 1 80 ? -15.695 2.072 24.533 1.00 84.00 80 THR A O 1
ATOM 625 N N . ALA A 1 81 ? -16.307 -0.094 24.569 1.00 86.56 81 ALA A N 1
ATOM 626 C CA . ALA A 1 81 ? -14.996 -0.611 24.233 1.00 86.56 81 ALA A CA 1
ATOM 627 C C . ALA A 1 81 ? -14.700 -0.420 22.734 1.00 86.56 81 ALA A C 1
ATOM 629 O O . ALA A 1 81 ? -15.564 -0.671 21.886 1.00 86.56 81 ALA A O 1
ATOM 630 N N . PRO A 1 82 ? -13.468 -0.021 22.372 1.00 85.69 82 PRO A N 1
ATOM 631 C CA . PRO A 1 82 ? -13.055 0.009 20.978 1.00 85.69 82 PRO A CA 1
ATOM 632 C C . PRO A 1 82 ? -13.126 -1.408 20.378 1.00 85.69 82 PRO A C 1
ATOM 634 O O . PRO A 1 82 ? -12.719 -2.377 21.026 1.00 85.69 82 PRO A O 1
ATOM 637 N N . PRO A 1 83 ? -13.634 -1.557 19.148 1.00 88.62 83 PRO A N 1
ATOM 638 C CA . PRO A 1 83 ? -13.775 -2.862 18.521 1.00 88.62 83 PRO A CA 1
ATOM 639 C C . PRO A 1 83 ? -12.416 -3.464 18.158 1.00 88.62 83 PRO A C 1
ATOM 641 O O . PRO A 1 83 ? -11.451 -2.752 17.873 1.00 88.62 83 PRO A O 1
ATOM 644 N N . ALA A 1 84 ? -12.352 -4.792 18.118 1.00 87.81 84 ALA A N 1
ATOM 645 C CA . ALA A 1 84 ? -11.169 -5.510 17.668 1.00 87.81 84 ALA A CA 1
ATOM 646 C C . ALA A 1 84 ? -11.033 -5.418 16.141 1.00 87.81 84 ALA A C 1
ATOM 648 O O . ALA A 1 84 ? -12.025 -5.497 15.414 1.00 87.81 84 ALA A O 1
ATOM 649 N N . CYS A 1 85 ? -9.802 -5.274 15.657 1.00 84.56 85 CYS A N 1
ATOM 650 C CA . CYS A 1 85 ? -9.487 -5.250 14.234 1.00 84.56 85 CYS A CA 1
ATOM 651 C C . CYS A 1 85 ? -8.901 -6.599 13.815 1.00 84.56 85 CYS A C 1
ATOM 653 O O . CYS A 1 85 ? -7.720 -6.849 14.044 1.00 84.56 85 CYS A O 1
ATOM 655 N N . ALA A 1 86 ? -9.692 -7.466 13.174 1.00 75.50 86 ALA A N 1
ATOM 656 C CA . ALA A 1 86 ? -9.176 -8.729 12.639 1.00 75.50 86 ALA A CA 1
ATOM 657 C C . ALA A 1 86 ? -8.555 -8.496 11.251 1.00 75.50 86 ALA A C 1
ATOM 659 O O . ALA A 1 86 ? -9.128 -8.800 10.203 1.00 75.50 86 ALA A O 1
ATOM 660 N N . GLY A 1 87 ? -7.384 -7.861 11.234 1.00 69.38 87 GLY A N 1
ATOM 661 C CA . GLY A 1 87 ? -6.477 -7.923 10.092 1.00 69.38 87 GLY A CA 1
ATOM 662 C C . GLY A 1 87 ? -5.794 -9.290 10.047 1.00 69.38 87 GLY A C 1
ATOM 663 O O . GLY A 1 87 ? -5.592 -9.916 11.085 1.00 69.38 87 GLY A O 1
ATOM 664 N N . SER A 1 88 ? -5.440 -9.766 8.852 1.00 62.66 88 SER A N 1
ATOM 665 C CA . SER A 1 88 ? -4.586 -10.950 8.742 1.00 62.66 88 SER A CA 1
ATOM 666 C C . SER A 1 88 ? -3.177 -10.565 9.184 1.00 62.66 88 SER A C 1
ATOM 668 O O . SER A 1 88 ? -2.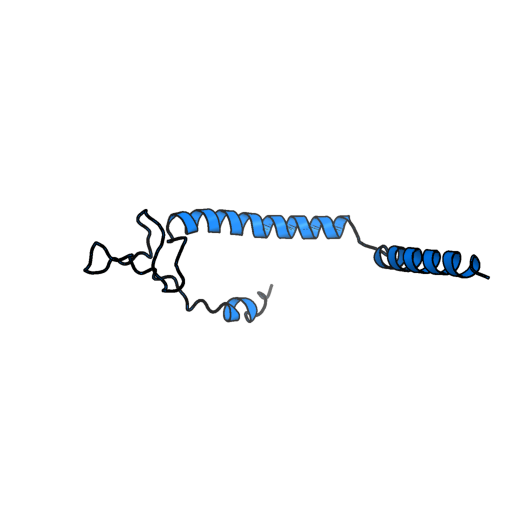390 -10.068 8.388 1.00 62.66 88 SER A O 1
ATOM 670 N N . ASP A 1 89 ? -2.865 -10.786 10.456 1.00 67.50 89 ASP A N 1
ATOM 671 C CA . ASP A 1 89 ? -1.499 -10.669 10.983 1.00 67.50 89 ASP A CA 1
ATOM 672 C C . ASP A 1 89 ? -0.632 -11.884 10.593 1.00 67.50 89 ASP A C 1
ATOM 674 O O . ASP A 1 89 ? 0.546 -11.946 10.922 1.00 67.50 89 ASP A O 1
ATOM 678 N N . GLN A 1 90 ? -1.219 -12.839 9.864 1.00 71.06 90 GLN A N 1
ATOM 679 C CA . GLN A 1 90 ? -0.602 -14.080 9.393 1.00 71.06 90 GLN A CA 1
ATOM 680 C C . GLN A 1 90 ? -0.315 -14.051 7.883 1.00 71.06 90 GLN A C 1
ATOM 682 O O . GLN A 1 90 ? -0.365 -15.086 7.224 1.00 71.06 90 GLN A O 1
ATOM 687 N N . ILE A 1 91 ? -0.092 -12.871 7.290 1.00 69.62 91 ILE A N 1
ATOM 688 C CA . ILE A 1 91 ? 0.288 -12.808 5.872 1.00 69.62 91 ILE A CA 1
ATOM 689 C C . ILE A 1 91 ? 1.751 -13.232 5.747 1.00 69.62 91 ILE A C 1
ATOM 691 O O . ILE A 1 91 ? 2.656 -12.481 6.109 1.00 69.62 91 ILE A O 1
ATOM 695 N N . ASP A 1 92 ? 1.963 -14.432 5.221 1.00 78.62 92 ASP A N 1
ATOM 696 C CA . ASP A 1 92 ? 3.273 -14.928 4.829 1.00 78.62 92 ASP A CA 1
ATOM 697 C C . ASP A 1 92 ? 3.495 -14.664 3.336 1.00 78.62 92 ASP A C 1
ATOM 699 O O . ASP A 1 92 ? 2.803 -15.219 2.485 1.00 78.62 92 ASP A O 1
ATOM 703 N N . TYR A 1 93 ? 4.438 -13.779 3.015 1.00 76.88 93 TYR A N 1
ATOM 704 C CA . TYR A 1 93 ? 4.771 -13.431 1.630 1.00 76.88 93 TYR A CA 1
ATOM 705 C C . TYR A 1 93 ? 5.834 -14.349 1.010 1.00 76.88 93 TYR A C 1
ATOM 707 O O . TYR A 1 93 ? 6.169 -14.152 -0.158 1.00 76.88 93 TYR A O 1
ATOM 715 N N . ARG A 1 94 ? 6.381 -15.329 1.747 1.00 78.62 94 ARG A N 1
ATOM 716 C CA . ARG A 1 94 ? 7.463 -16.196 1.241 1.00 78.62 94 ARG A CA 1
ATOM 717 C C . ARG A 1 94 ? 7.062 -16.941 -0.026 1.00 78.62 94 ARG A C 1
ATOM 719 O O . ARG A 1 94 ? 7.799 -16.895 -1.003 1.00 78.62 94 ARG A O 1
ATOM 726 N N . ASP A 1 95 ? 5.845 -17.479 -0.071 1.00 78.88 95 ASP A N 1
ATOM 727 C CA . ASP A 1 95 ? 5.323 -18.185 -1.248 1.00 78.88 95 ASP A CA 1
ATOM 728 C C . ASP A 1 95 ? 5.300 -17.309 -2.514 1.00 78.88 95 ASP A C 1
ATOM 730 O O . ASP A 1 95 ? 5.473 -17.813 -3.622 1.00 78.88 95 ASP A O 1
ATOM 734 N N . ALA A 1 96 ? 5.129 -15.990 -2.374 1.00 74.25 96 ALA A N 1
ATOM 735 C CA . ALA A 1 96 ? 5.152 -15.063 -3.507 1.00 74.25 96 ALA A CA 1
ATOM 736 C C . ALA A 1 96 ? 6.572 -14.796 -4.042 1.00 74.25 96 ALA A C 1
ATOM 738 O O . ALA A 1 96 ? 6.715 -14.346 -5.178 1.00 74.25 96 ALA A O 1
ATOM 739 N N . TRP A 1 97 ? 7.609 -15.048 -3.238 1.00 72.25 97 TRP A N 1
ATOM 740 C CA . TRP A 1 97 ? 9.016 -14.815 -3.582 1.00 72.25 97 TRP A CA 1
ATOM 741 C C . TRP A 1 97 ? 9.761 -16.102 -3.959 1.00 72.25 97 TRP A C 1
ATOM 743 O O . TRP A 1 97 ? 10.649 -16.076 -4.808 1.00 72.25 97 TRP A O 1
ATOM 753 N N . ASP A 1 98 ? 9.365 -17.227 -3.361 1.00 77.31 98 ASP A N 1
ATOM 754 C CA . ASP A 1 98 ? 9.947 -18.551 -3.598 1.00 77.31 98 ASP A CA 1
ATOM 755 C C . ASP A 1 98 ? 9.300 -19.278 -4.794 1.00 77.31 98 ASP A C 1
ATOM 757 O O . ASP A 1 98 ? 9.798 -20.315 -5.249 1.00 77.31 98 ASP A O 1
ATOM 761 N N . ALA A 1 99 ? 8.209 -18.731 -5.345 1.00 71.25 99 ALA A N 1
ATOM 762 C CA . ALA A 1 99 ? 7.618 -19.219 -6.583 1.00 71.25 99 ALA A CA 1
ATOM 763 C C . ALA A 1 99 ? 8.640 -19.139 -7.727 1.00 71.25 99 ALA A C 1
ATOM 765 O O . ALA A 1 99 ? 9.195 -18.079 -8.027 1.00 71.25 99 ALA A O 1
ATOM 766 N N . GLN A 1 100 ? 8.880 -20.273 -8.393 1.00 58.72 100 GLN A N 1
ATOM 767 C CA . GLN A 1 100 ? 9.682 -20.291 -9.614 1.00 58.72 100 GLN A CA 1
ATOM 768 C C . GLN A 1 100 ? 9.069 -19.321 -10.635 1.00 58.72 100 GLN A C 1
ATOM 770 O O . GLN A 1 100 ? 7.841 -19.296 -10.779 1.00 58.72 100 GLN A O 1
ATOM 775 N N . PRO A 1 101 ? 9.891 -18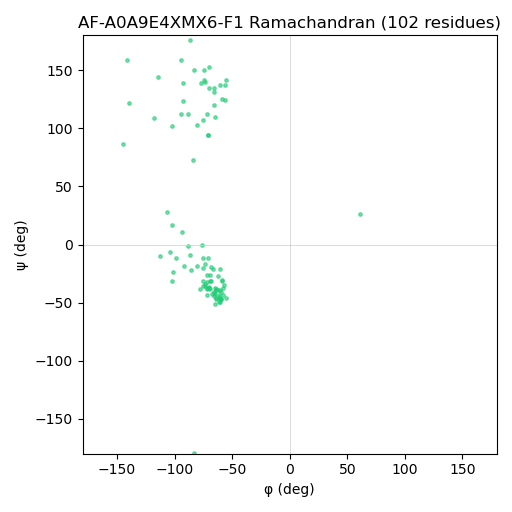.526 -11.346 1.00 66.06 101 PRO A N 1
ATOM 776 C CA . PRO A 1 101 ? 9.378 -17.636 -12.373 1.00 66.06 101 PRO A CA 1
ATOM 777 C C . PRO A 1 101 ? 8.557 -18.447 -13.387 1.00 66.06 101 PRO A C 1
ATOM 779 O O . PRO A 1 101 ? 8.935 -19.583 -13.694 1.00 66.06 101 PRO A O 1
ATOM 782 N N . PRO A 1 102 ? 7.437 -17.902 -13.897 1.00 62.25 102 PRO A N 1
ATOM 783 C CA . PRO A 1 102 ? 6.596 -18.626 -14.837 1.00 62.25 102 PRO A CA 1
ATOM 784 C C . PRO A 1 102 ? 7.437 -19.065 -16.038 1.00 62.25 102 PRO A C 1
ATOM 786 O O . PRO A 1 102 ? 8.099 -18.245 -16.676 1.00 62.25 102 PRO A O 1
ATOM 789 N N . THR A 1 103 ? 7.440 -20.368 -16.319 1.00 59.28 103 THR A N 1
ATOM 790 C CA . THR A 1 103 ? 8.053 -20.919 -17.529 1.00 59.28 103 THR A CA 1
ATOM 791 C C . THR A 1 103 ? 7.263 -20.424 -18.737 1.00 59.28 103 THR A C 1
ATOM 793 O O . THR A 1 103 ? 6.057 -20.667 -18.806 1.00 59.28 103 THR A O 1
ATOM 796 N N . LEU A 1 104 ? 7.943 -19.702 -19.634 1.00 44.53 104 LEU A N 1
ATOM 797 C CA . LEU A 1 104 ? 7.428 -19.282 -20.942 1.00 44.53 104 LEU A CA 1
ATOM 798 C C . LEU A 1 104 ? 7.197 -20.483 -21.864 1.00 44.53 104 LEU A C 1
ATOM 800 O O . LEU A 1 104 ? 8.058 -21.392 -21.855 1.00 44.53 104 LEU A O 1
#

pLDDT: mean 76.29, std 15.11, range [44.53, 97.25]

Mean predicted aligned error: 14.29 Å